Protein AF-A0A419E0M9-F1 (afdb_monomer)

Structure (mmCIF, N/CA/C/O backbone):
data_AF-A0A419E0M9-F1
#
_entry.id   AF-A0A419E0M9-F1
#
loop_
_atom_site.group_PDB
_atom_site.id
_atom_site.type_symbol
_atom_site.label_atom_id
_atom_site.label_alt_id
_atom_site.label_comp_id
_atom_site.label_asym_id
_atom_site.label_entity_id
_atom_site.label_seq_id
_atom_site.pdbx_PDB_ins_code
_atom_site.Cartn_x
_atom_site.Cartn_y
_atom_site.Cartn_z
_atom_site.occupancy
_atom_site.B_iso_or_equiv
_atom_site.auth_seq_id
_atom_site.auth_comp_id
_atom_site.auth_asym_id
_atom_site.auth_atom_id
_atom_site.pdbx_PDB_model_num
ATOM 1 N N . MET A 1 1 ? 80.394 -3.000 -63.055 1.00 41.31 1 MET A N 1
ATOM 2 C CA . MET A 1 1 ? 81.163 -3.126 -61.803 1.00 41.31 1 MET A CA 1
ATOM 3 C C . MET A 1 1 ? 80.175 -3.416 -60.686 1.00 41.31 1 MET A C 1
ATOM 5 O O . MET A 1 1 ? 79.409 -2.531 -60.329 1.00 41.31 1 MET A O 1
ATOM 9 N N . SER A 1 2 ? 80.126 -4.672 -60.238 1.00 41.75 2 SER A N 1
ATOM 10 C CA . SER A 1 2 ? 79.471 -5.091 -58.993 1.00 41.75 2 SER A CA 1
ATOM 11 C C . SER A 1 2 ? 80.011 -4.296 -57.804 1.00 41.75 2 SER A C 1
ATOM 13 O O . SER A 1 2 ? 81.155 -3.864 -57.864 1.00 41.75 2 SER A O 1
ATOM 15 N N . TYR A 1 3 ? 79.234 -4.171 -56.727 1.00 37.41 3 TYR A N 1
ATOM 16 C CA . TYR A 1 3 ? 79.450 -4.982 -55.523 1.00 37.41 3 TYR A CA 1
ATOM 17 C C . TYR A 1 3 ? 78.184 -5.008 -54.662 1.00 37.41 3 TYR A C 1
ATOM 19 O O . TYR A 1 3 ? 77.646 -3.982 -54.260 1.00 37.41 3 TYR A O 1
ATOM 27 N N . ILE A 1 4 ? 77.737 -6.236 -54.412 1.00 42.62 4 ILE A N 1
ATOM 28 C CA . ILE A 1 4 ? 76.897 -6.638 -53.291 1.00 42.62 4 ILE A CA 1
ATOM 29 C C . ILE A 1 4 ? 77.781 -6.575 -52.043 1.00 42.62 4 ILE A C 1
ATOM 31 O O . ILE A 1 4 ? 78.884 -7.121 -52.065 1.00 42.62 4 ILE A O 1
ATOM 35 N N . VAL A 1 5 ? 77.282 -5.999 -50.950 1.00 43.19 5 VAL A N 1
ATOM 36 C CA . VAL A 1 5 ? 77.688 -6.422 -49.606 1.00 43.19 5 VAL A CA 1
ATOM 37 C C . VAL A 1 5 ? 76.419 -6.771 -48.848 1.00 43.19 5 VAL A C 1
ATOM 39 O O . VAL A 1 5 ? 75.605 -5.917 -48.511 1.00 43.19 5 VAL A O 1
ATOM 42 N N . ASN A 1 6 ? 76.258 -8.074 -48.666 1.00 40.06 6 ASN A N 1
ATOM 43 C CA . ASN A 1 6 ? 75.331 -8.692 -47.747 1.00 40.06 6 ASN A CA 1
ATOM 44 C C . ASN A 1 6 ? 76.030 -8.731 -46.381 1.00 40.06 6 ASN A C 1
ATOM 46 O O . ASN A 1 6 ? 77.115 -9.303 -46.280 1.00 40.06 6 ASN A O 1
ATOM 50 N N . THR A 1 7 ? 75.420 -8.167 -45.345 1.00 50.38 7 THR A N 1
ATOM 51 C CA . THR A 1 7 ? 75.708 -8.536 -43.954 1.00 50.38 7 THR A CA 1
ATOM 52 C C . THR A 1 7 ? 74.375 -8.803 -43.276 1.00 50.38 7 THR A C 1
ATOM 54 O O . THR A 1 7 ? 73.603 -7.882 -43.021 1.00 50.38 7 THR A O 1
ATOM 57 N N . MET A 1 8 ? 74.107 -10.090 -43.061 1.00 46.38 8 MET A N 1
ATOM 58 C CA . MET A 1 8 ? 73.127 -10.584 -42.103 1.00 46.38 8 MET A CA 1
ATOM 59 C C . MET A 1 8 ? 73.690 -10.433 -40.687 1.00 46.38 8 MET A C 1
ATOM 61 O O . MET A 1 8 ? 74.844 -10.799 -40.480 1.00 46.38 8 MET A O 1
ATOM 65 N N . ASP A 1 9 ? 72.870 -9.931 -39.764 1.00 42.12 9 ASP A N 1
ATOM 66 C CA . ASP A 1 9 ? 72.849 -10.240 -38.319 1.00 42.12 9 ASP A CA 1
ATOM 67 C C . ASP A 1 9 ? 71.547 -9.603 -37.769 1.00 42.12 9 ASP A C 1
ATOM 69 O O . ASP A 1 9 ? 71.413 -8.382 -37.716 1.00 42.12 9 ASP A O 1
ATOM 73 N N . GLU A 1 10 ? 70.400 -10.285 -37.787 1.00 51.50 10 GLU A N 1
ATOM 74 C CA . GLU A 1 10 ? 69.931 -11.265 -36.791 1.00 51.50 10 GLU A CA 1
ATOM 75 C C . GLU A 1 10 ? 69.796 -10.705 -35.357 1.00 51.50 10 GLU A C 1
ATOM 77 O O . GLU A 1 10 ? 70.497 -11.089 -34.435 1.00 51.50 10 GLU A O 1
ATOM 82 N N . ASN A 1 11 ? 68.822 -9.807 -35.145 1.00 51.34 11 ASN A N 1
ATOM 83 C CA . ASN A 1 11 ? 68.028 -9.757 -33.904 1.00 51.34 11 ASN A CA 1
ATOM 84 C C . ASN A 1 11 ? 66.846 -8.785 -34.044 1.00 51.34 11 ASN A C 1
ATOM 86 O O . ASN A 1 11 ? 66.873 -7.648 -33.576 1.00 51.34 11 ASN A O 1
ATOM 90 N N . THR A 1 12 ? 65.778 -9.229 -34.711 1.00 48.47 12 THR A N 1
ATOM 91 C CA . THR A 1 12 ? 64.457 -8.608 -34.527 1.00 48.47 12 THR A CA 1
ATOM 92 C C . THR A 1 12 ? 63.688 -9.484 -33.540 1.00 48.47 12 THR A C 1
ATOM 94 O O . THR A 1 12 ? 63.482 -10.660 -33.843 1.00 48.47 12 THR A O 1
ATOM 97 N N . PRO A 1 13 ? 63.288 -8.965 -32.363 1.00 54.84 13 PRO A N 1
ATOM 98 C CA . PRO A 1 13 ? 62.476 -9.714 -31.413 1.00 54.84 13 PRO A CA 1
ATOM 99 C C . PRO A 1 13 ? 61.204 -10.223 -32.102 1.00 54.84 13 PRO A C 1
ATOM 101 O O . PRO A 1 13 ? 60.602 -9.470 -32.877 1.00 54.84 13 PRO A O 1
ATOM 104 N N . PRO A 1 14 ? 60.778 -11.474 -31.858 1.00 52.75 14 PRO A N 1
ATOM 105 C CA . PRO A 1 14 ? 59.594 -12.014 -32.502 1.00 52.75 14 PRO A CA 1
ATOM 106 C C . PRO A 1 14 ? 58.374 -11.179 -32.105 1.00 52.75 14 PRO A C 1
ATOM 108 O O . PRO A 1 14 ? 58.032 -11.064 -30.928 1.00 52.75 14 PRO A O 1
ATOM 111 N N . GLN A 1 15 ? 57.727 -10.589 -33.111 1.00 50.06 15 GLN A N 1
ATOM 112 C CA . GLN A 1 15 ? 56.390 -10.014 -32.988 1.00 50.06 15 GLN A CA 1
ATOM 113 C C . GLN A 1 15 ? 55.450 -11.091 -32.422 1.00 50.06 15 GLN A C 1
ATOM 115 O O . GLN A 1 15 ? 55.499 -12.233 -32.895 1.00 50.06 15 GLN A O 1
ATOM 120 N N . PRO A 1 16 ? 54.601 -10.778 -31.428 1.00 49.25 16 PRO A N 1
ATOM 121 C CA . PRO A 1 16 ? 53.663 -11.750 -30.896 1.00 49.25 16 PRO A CA 1
ATOM 122 C C . PRO A 1 16 ? 52.683 -12.151 -32.000 1.00 49.25 16 PRO A C 1
ATOM 124 O O . PRO A 1 16 ? 51.913 -11.340 -32.514 1.00 49.25 16 PRO A O 1
ATOM 127 N N . VAL A 1 17 ? 52.738 -13.430 -32.366 1.00 44.22 17 VAL A N 1
ATOM 128 C CA . VAL A 1 17 ? 51.737 -14.099 -33.190 1.00 44.22 17 VAL A CA 1
ATOM 129 C C . VAL A 1 17 ? 50.393 -13.935 -32.483 1.00 44.22 17 VAL A C 1
ATOM 131 O O . VAL A 1 17 ? 50.206 -14.431 -31.372 1.00 44.22 17 VAL A O 1
ATOM 134 N N . ILE A 1 18 ? 49.463 -13.215 -33.113 1.00 49.69 18 ILE A N 1
ATOM 135 C CA . ILE A 1 18 ? 48.063 -13.169 -32.690 1.00 49.69 18 ILE A CA 1
ATOM 136 C C . ILE A 1 18 ? 47.470 -14.537 -33.029 1.00 49.69 18 ILE A C 1
ATOM 138 O O . ILE A 1 18 ? 46.905 -14.751 -34.100 1.00 49.69 18 ILE A O 1
ATOM 142 N N . THR A 1 19 ? 47.658 -15.493 -32.126 1.00 40.16 19 THR A N 1
ATOM 143 C CA . THR A 1 19 ? 46.896 -16.735 -32.122 1.00 40.16 19 THR A CA 1
ATOM 144 C C . THR A 1 19 ? 45.486 -16.383 -31.674 1.00 40.16 19 THR A C 1
ATOM 146 O O . THR A 1 19 ? 45.252 -16.088 -30.500 1.00 40.16 19 THR A O 1
ATOM 149 N N . ALA A 1 20 ? 44.549 -16.404 -32.620 1.00 51.25 20 ALA A N 1
ATOM 150 C CA . ALA A 1 20 ? 43.133 -16.512 -32.318 1.00 51.25 20 ALA A CA 1
ATOM 151 C C . ALA A 1 20 ? 42.930 -17.712 -31.378 1.00 51.25 20 ALA A C 1
ATOM 153 O O . ALA A 1 20 ? 43.122 -18.862 -31.767 1.00 51.25 20 ALA A O 1
ATOM 154 N N . SER A 1 21 ? 42.604 -17.424 -30.121 1.00 44.88 21 SER A N 1
ATOM 155 C CA . SER A 1 21 ? 42.047 -18.384 -29.173 1.00 44.88 21 SER A CA 1
ATOM 156 C C . SER A 1 21 ? 40.688 -17.844 -28.750 1.00 44.88 21 SER A C 1
ATOM 158 O O . SER A 1 21 ? 40.551 -17.043 -27.828 1.00 44.88 21 SER A O 1
ATOM 160 N N . GLU A 1 22 ? 39.683 -18.247 -29.523 1.00 49.81 22 GLU A N 1
ATOM 161 C CA . GLU A 1 22 ? 38.304 -18.336 -29.062 1.00 49.81 22 GLU A CA 1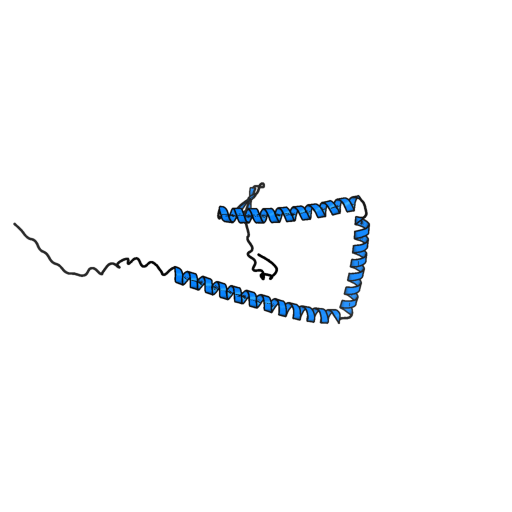
ATOM 162 C C . GLU A 1 22 ? 38.251 -19.261 -27.820 1.00 49.81 22 GLU A C 1
ATOM 164 O O . GLU A 1 22 ? 39.080 -20.160 -27.678 1.00 49.81 22 GLU A O 1
ATOM 169 N N . ASP A 1 23 ? 37.288 -19.005 -26.925 1.00 49.28 23 ASP A N 1
ATOM 170 C CA . ASP A 1 23 ? 36.955 -19.738 -25.682 1.00 49.28 23 ASP A CA 1
ATOM 171 C C . ASP A 1 23 ? 37.694 -19.425 -24.360 1.00 49.28 23 ASP A C 1
ATOM 173 O O . ASP A 1 23 ? 38.149 -20.311 -23.640 1.00 49.28 23 ASP A O 1
ATOM 177 N N . THR A 1 24 ? 37.669 -18.163 -23.908 1.00 47.66 24 THR A N 1
ATOM 178 C CA . THR A 1 24 ? 37.787 -17.844 -22.455 1.00 47.66 24 THR A CA 1
ATOM 179 C C . THR A 1 24 ? 36.665 -16.966 -21.884 1.00 47.66 24 THR A C 1
ATOM 181 O O . THR A 1 24 ? 36.552 -16.815 -20.666 1.00 47.66 24 THR A O 1
ATOM 184 N N . SER A 1 25 ? 35.760 -16.436 -22.713 1.00 53.38 25 SER A N 1
ATOM 185 C CA . SER A 1 25 ? 34.658 -15.576 -22.248 1.00 53.38 25 SER A CA 1
ATOM 186 C C . SER A 1 25 ? 33.503 -16.353 -21.592 1.00 53.38 25 SER A C 1
ATOM 188 O O . SER A 1 25 ? 32.828 -15.820 -20.711 1.00 53.38 25 SER A O 1
ATOM 190 N N . GLY A 1 26 ? 33.290 -17.622 -21.965 1.00 53.28 26 GLY A N 1
ATOM 191 C CA . GLY A 1 26 ? 32.212 -18.464 -21.422 1.00 53.28 26 GLY A CA 1
ATOM 192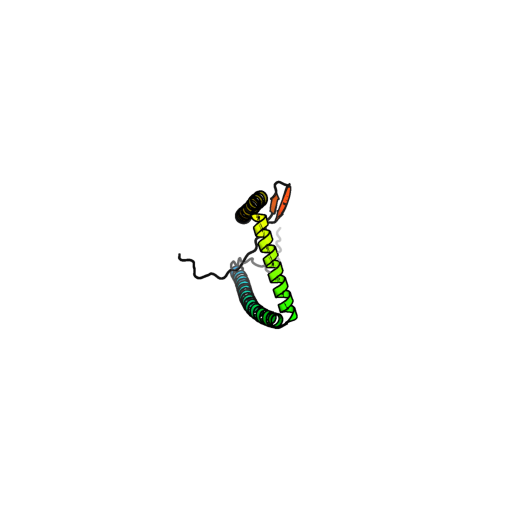 C C . GLY A 1 26 ? 32.416 -18.872 -19.957 1.00 53.28 26 GLY A C 1
ATOM 193 O O . GLY A 1 26 ? 31.485 -18.790 -19.156 1.00 53.28 26 GLY A O 1
ATOM 194 N N . THR A 1 27 ? 33.645 -19.239 -19.577 1.00 59.25 27 THR A N 1
ATOM 195 C CA . THR A 1 27 ? 33.987 -19.679 -18.210 1.00 59.25 27 THR A CA 1
ATOM 196 C C . THR A 1 27 ? 33.883 -18.537 -17.195 1.00 59.25 27 THR A C 1
ATOM 198 O O . THR A 1 27 ? 33.350 -18.721 -16.100 1.00 59.25 27 THR A O 1
ATOM 201 N N . ASN A 1 28 ? 34.322 -17.331 -17.574 1.00 73.00 28 ASN A N 1
ATOM 202 C CA . ASN A 1 28 ? 34.266 -16.154 -16.704 1.00 73.00 28 ASN A CA 1
ATOM 203 C C . ASN A 1 28 ? 32.818 -15.715 -16.441 1.00 73.00 28 ASN A C 1
ATOM 205 O O . ASN A 1 28 ? 32.441 -15.523 -15.285 1.00 73.00 28 ASN A O 1
ATOM 209 N N . ASN A 1 29 ? 31.973 -15.659 -17.475 1.00 79.06 29 ASN A N 1
ATOM 210 C CA . ASN A 1 29 ? 30.562 -15.294 -17.320 1.00 79.06 29 ASN A CA 1
ATOM 211 C C . ASN A 1 29 ? 29.779 -16.329 -16.495 1.00 79.06 29 ASN A C 1
ATOM 213 O O . ASN A 1 29 ? 28.977 -15.955 -15.641 1.00 79.06 29 ASN A O 1
ATOM 217 N N . ALA A 1 30 ? 30.057 -17.625 -16.676 1.00 84.31 30 ALA A N 1
ATOM 218 C CA . ALA A 1 30 ? 29.460 -18.683 -15.861 1.00 84.31 30 ALA A CA 1
ATOM 219 C C . ALA A 1 30 ? 29.839 -18.561 -14.371 1.00 84.31 30 ALA A C 1
ATOM 221 O O . ALA A 1 30 ? 28.987 -18.740 -13.500 1.00 84.31 30 ALA A O 1
ATOM 222 N N . SER A 1 31 ? 31.092 -18.198 -14.068 1.00 86.88 31 SER A N 1
ATOM 223 C CA . SER A 1 31 ? 31.551 -17.996 -12.686 1.00 86.88 31 SER A CA 1
ATOM 224 C C . SER A 1 31 ? 30.870 -16.803 -11.993 1.00 86.88 31 SER A C 1
ATOM 226 O O . SER A 1 31 ? 30.485 -16.906 -10.825 1.00 86.88 31 SER A O 1
ATOM 228 N N . VAL A 1 32 ? 30.644 -15.702 -12.722 1.00 91.00 32 VAL A N 1
ATOM 229 C CA . VAL A 1 32 ? 29.943 -14.507 -12.220 1.00 91.00 32 VAL A CA 1
ATOM 230 C C . VAL A 1 32 ? 28.472 -14.816 -11.943 1.00 91.00 32 VAL A C 1
ATOM 232 O O . VAL A 1 32 ? 27.967 -14.487 -10.869 1.00 91.00 32 VAL A O 1
ATOM 235 N N . LEU A 1 33 ? 27.797 -15.507 -12.867 1.00 90.94 33 LEU A N 1
ATOM 236 C CA . LEU A 1 33 ? 26.399 -15.911 -12.696 1.00 90.94 33 LEU A CA 1
ATOM 237 C C . LEU A 1 33 ? 26.214 -16.847 -11.495 1.00 90.94 33 LEU A C 1
ATOM 239 O O . LEU A 1 33 ? 25.286 -16.651 -10.711 1.00 90.94 33 LEU A O 1
ATOM 243 N N . LEU A 1 34 ? 27.121 -17.808 -11.298 1.00 92.56 34 LEU A N 1
ATOM 244 C CA . LEU A 1 34 ? 27.089 -18.704 -10.140 1.00 92.56 34 LEU A CA 1
ATOM 245 C C . LEU A 1 34 ? 27.299 -17.945 -8.821 1.00 92.56 34 LEU A C 1
ATOM 247 O O . LEU A 1 34 ? 26.636 -18.231 -7.822 1.00 92.56 34 LEU A O 1
ATOM 251 N N . ASN A 1 35 ? 28.203 -16.961 -8.801 1.00 92.88 35 ASN A N 1
ATOM 252 C CA . ASN A 1 35 ? 28.415 -16.118 -7.627 1.00 92.88 35 ASN A CA 1
ATOM 253 C C . ASN A 1 35 ? 27.160 -15.294 -7.291 1.00 92.88 35 ASN A C 1
ATOM 255 O O . ASN A 1 35 ? 26.702 -15.329 -6.148 1.00 92.88 35 ASN A O 1
ATOM 259 N N . MET A 1 36 ? 26.549 -14.648 -8.291 1.00 90.44 36 MET A N 1
ATOM 260 C CA . MET A 1 36 ? 25.285 -13.921 -8.128 1.00 90.44 36 MET A CA 1
ATOM 261 C C . MET A 1 36 ? 24.156 -14.835 -7.649 1.00 90.44 36 MET A C 1
ATOM 263 O O . MET A 1 36 ? 23.419 -14.463 -6.740 1.00 90.44 36 MET A O 1
ATOM 267 N N . GLU A 1 37 ? 24.027 -16.042 -8.203 1.00 91.69 37 GLU A N 1
ATOM 268 C CA . GLU A 1 37 ? 23.017 -17.011 -7.771 1.00 91.69 37 GLU A CA 1
ATOM 269 C C . GLU A 1 37 ? 23.196 -17.386 -6.292 1.00 91.69 37 GLU A C 1
ATOM 271 O O . GLU A 1 37 ? 22.227 -17.406 -5.529 1.00 91.69 37 GLU A O 1
ATOM 276 N N . ASN A 1 38 ? 24.435 -17.625 -5.858 1.00 94.56 38 ASN A N 1
ATOM 277 C CA . ASN A 1 38 ? 24.742 -17.916 -4.460 1.00 94.56 38 ASN A CA 1
ATOM 278 C C . ASN A 1 38 ? 24.434 -16.721 -3.543 1.00 94.56 38 ASN A C 1
ATOM 280 O O . ASN A 1 38 ? 23.856 -16.911 -2.470 1.00 94.56 38 ASN A O 1
ATOM 284 N N . MET A 1 39 ? 24.741 -15.492 -3.972 1.00 93.75 39 MET A N 1
ATOM 285 C CA . MET A 1 39 ? 24.367 -14.277 -3.240 1.00 93.75 39 MET A CA 1
ATOM 286 C C . MET A 1 39 ? 22.847 -14.139 -3.124 1.00 93.75 39 MET A C 1
ATOM 288 O O . MET A 1 39 ? 22.338 -13.940 -2.022 1.00 93.75 39 MET A O 1
ATOM 292 N N . ILE A 1 40 ? 22.110 -14.305 -4.228 1.00 92.25 40 ILE A N 1
ATOM 293 C CA . ILE A 1 40 ? 20.642 -14.252 -4.253 1.00 92.25 40 ILE A CA 1
ATOM 294 C C . ILE A 1 40 ? 20.060 -15.276 -3.270 1.00 92.25 40 ILE A C 1
ATOM 296 O O . ILE A 1 40 ? 19.229 -14.921 -2.436 1.00 92.25 40 ILE A O 1
ATOM 300 N N . LYS A 1 41 ? 20.529 -16.530 -3.301 1.00 94.06 41 LYS A N 1
ATOM 301 C CA . LYS A 1 41 ? 20.099 -17.587 -2.366 1.00 94.06 41 LYS A CA 1
ATOM 302 C C . LYS A 1 41 ? 20.410 -17.248 -0.905 1.00 94.06 41 LYS A C 1
ATOM 304 O O . LYS A 1 41 ? 19.575 -17.499 -0.030 1.00 94.06 41 LYS A O 1
ATOM 309 N N . SER A 1 42 ? 21.579 -16.663 -0.640 1.00 95.50 42 SER A N 1
ATOM 310 C CA . SER A 1 42 ? 21.973 -16.211 0.698 1.00 95.50 42 SER A CA 1
ATOM 311 C C . SER A 1 42 ? 21.048 -15.104 1.207 1.00 95.50 42 SER A C 1
ATOM 313 O O . SER A 1 42 ? 20.552 -15.189 2.330 1.00 95.50 42 SER A O 1
ATOM 315 N N . TYR A 1 43 ? 20.744 -14.100 0.377 1.00 95.19 43 TYR A N 1
ATOM 316 C CA . TYR A 1 43 ? 19.813 -13.029 0.738 1.00 95.19 43 TYR A CA 1
ATOM 317 C C . TYR A 1 43 ? 18.384 -13.538 0.931 1.00 95.19 43 TYR A C 1
ATOM 319 O O . TYR A 1 43 ? 17.741 -13.132 1.892 1.00 95.19 43 TYR A O 1
ATOM 327 N N . ILE A 1 44 ? 17.895 -14.459 0.092 1.00 93.06 44 ILE A N 1
ATOM 328 C CA . ILE A 1 44 ? 16.577 -15.089 0.286 1.00 93.06 44 ILE A CA 1
ATOM 329 C C . ILE A 1 44 ? 16.510 -15.768 1.659 1.00 93.06 44 ILE A C 1
ATOM 331 O O . ILE A 1 44 ? 15.587 -15.505 2.427 1.00 93.06 44 ILE A O 1
ATOM 335 N N . SER A 1 45 ? 17.510 -16.590 1.990 1.00 94.75 45 SER A N 1
ATOM 336 C CA . SER A 1 45 ? 17.580 -17.284 3.284 1.00 94.75 45 SER A CA 1
ATOM 337 C C . SER A 1 45 ? 17.679 -16.306 4.459 1.00 94.75 45 SER A C 1
ATOM 339 O O . SER A 1 45 ? 17.018 -16.488 5.479 1.00 94.75 45 SER A O 1
ATOM 341 N N . SER A 1 46 ? 18.481 -15.247 4.313 1.00 95.19 46 SER A N 1
ATOM 342 C CA . SER A 1 46 ? 18.631 -14.206 5.331 1.00 95.19 46 SER A CA 1
ATOM 343 C C . SER A 1 46 ? 17.323 -13.450 5.568 1.00 95.19 46 SER A C 1
ATOM 345 O O . SER A 1 46 ? 16.929 -13.291 6.720 1.00 95.19 46 SER A O 1
ATOM 347 N N . ILE A 1 47 ? 16.617 -13.058 4.503 1.00 93.50 47 ILE A N 1
ATOM 348 C CA . ILE A 1 47 ? 15.315 -12.385 4.580 1.00 93.50 47 ILE A CA 1
ATOM 349 C C . ILE A 1 47 ? 14.274 -13.290 5.240 1.00 93.50 47 ILE A C 1
ATOM 351 O O . ILE A 1 47 ? 13.511 -12.822 6.081 1.00 93.50 47 ILE A O 1
ATOM 355 N N . ASP A 1 48 ? 14.218 -14.571 4.870 1.00 94.38 48 ASP A N 1
ATOM 356 C CA . ASP A 1 48 ? 13.263 -15.516 5.457 1.00 94.38 48 ASP A CA 1
ATOM 357 C C . ASP A 1 48 ? 13.511 -15.684 6.966 1.00 94.38 48 ASP A C 1
ATOM 359 O O . ASP A 1 48 ? 12.579 -15.532 7.755 1.00 94.38 48 ASP A O 1
ATOM 363 N N . ARG A 1 49 ? 14.771 -15.852 7.386 1.00 96.81 49 ARG A N 1
ATOM 364 C CA . ARG A 1 49 ? 15.139 -15.882 8.809 1.00 96.81 49 ARG A CA 1
ATOM 365 C C . ARG A 1 49 ? 14.787 -14.580 9.533 1.00 96.81 49 ARG A C 1
ATOM 367 O O . ARG A 1 49 ? 14.233 -14.614 10.627 1.00 96.81 49 ARG A O 1
ATOM 374 N N . GLN A 1 50 ? 15.091 -13.429 8.935 1.00 97.44 50 GLN A N 1
ATOM 375 C CA . GLN A 1 50 ? 14.771 -12.124 9.520 1.00 97.44 50 GLN A CA 1
ATOM 376 C C . GLN A 1 50 ? 13.261 -11.921 9.679 1.00 97.44 50 GLN A C 1
ATOM 378 O O . GLN A 1 50 ? 12.835 -11.330 10.665 1.00 97.44 50 GLN A O 1
ATOM 383 N N . LYS A 1 51 ? 12.438 -12.425 8.751 1.00 95.69 51 LYS A N 1
ATOM 384 C CA . LYS A 1 51 ? 10.972 -12.390 8.878 1.00 95.69 51 LYS A CA 1
ATOM 385 C C . LYS A 1 51 ? 10.474 -13.240 10.044 1.00 95.69 51 LYS A C 1
ATOM 387 O O . LYS A 1 51 ? 9.573 -12.806 10.757 1.00 95.69 51 LYS A O 1
ATOM 392 N N . GLU A 1 52 ? 11.049 -14.423 10.245 1.00 97.12 52 GLU A N 1
ATOM 393 C CA . GLU A 1 52 ? 10.722 -15.284 11.388 1.00 97.12 52 GLU A CA 1
ATOM 394 C C . GLU A 1 52 ? 11.116 -14.623 12.716 1.00 97.12 52 GLU A C 1
ATOM 396 O O . GLU A 1 52 ? 10.298 -14.535 13.634 1.00 97.12 52 GLU A O 1
ATOM 401 N N . GLU A 1 53 ? 12.341 -14.096 12.806 1.00 96.94 53 GLU A N 1
ATOM 402 C CA . GLU A 1 53 ? 12.824 -13.370 13.986 1.00 96.94 53 GLU A CA 1
ATOM 403 C C . GLU A 1 53 ? 11.976 -12.116 14.263 1.00 96.94 53 GLU A C 1
ATOM 405 O O . GLU A 1 53 ? 11.577 -11.892 15.406 1.00 96.94 53 GLU A O 1
ATOM 410 N N . LEU A 1 54 ? 11.628 -11.343 13.227 1.00 96.81 54 LEU A N 1
ATOM 411 C CA . LEU A 1 54 ? 10.737 -10.186 13.337 1.00 96.81 54 LEU A CA 1
ATOM 412 C C . LEU A 1 54 ? 9.373 -10.590 13.896 1.00 96.81 54 LEU A C 1
ATOM 414 O O . LEU A 1 54 ? 8.911 -9.971 14.848 1.00 96.81 54 LEU A O 1
ATOM 418 N N . SER A 1 55 ? 8.748 -11.639 13.352 1.00 96.50 55 SER A N 1
ATOM 419 C CA . SER A 1 55 ? 7.446 -12.113 13.833 1.00 96.50 55 SER A CA 1
ATOM 420 C C . SER A 1 55 ? 7.502 -12.530 15.302 1.00 96.50 55 SER A C 1
ATOM 422 O O . SER A 1 55 ? 6.560 -12.265 16.047 1.00 96.50 55 SER A O 1
ATOM 424 N N . LYS A 1 56 ? 8.598 -13.165 15.731 1.00 97.62 56 LYS A N 1
ATOM 425 C CA . LYS A 1 56 ? 8.802 -13.552 17.129 1.00 97.62 56 LYS A CA 1
ATOM 426 C C . LYS A 1 56 ? 8.926 -12.329 18.037 1.00 97.62 56 LYS A C 1
ATOM 428 O O . LYS A 1 56 ? 8.229 -12.254 19.044 1.00 97.62 56 LYS A O 1
ATOM 433 N N . TYR A 1 57 ? 9.812 -11.390 17.705 1.00 97.50 57 TYR A N 1
ATOM 434 C CA . TYR A 1 57 ? 10.012 -10.195 18.528 1.00 97.50 57 TYR A CA 1
ATOM 435 C C . TYR A 1 57 ? 8.785 -9.289 18.541 1.00 97.50 57 TYR A C 1
ATOM 437 O O . TYR A 1 57 ? 8.495 -8.694 19.573 1.00 97.50 57 TYR A O 1
ATOM 445 N N . GLN A 1 58 ? 8.045 -9.229 17.435 1.00 97.19 58 GLN A N 1
ATOM 446 C CA . GLN A 1 58 ? 6.777 -8.521 17.372 1.00 97.19 58 GLN A CA 1
ATOM 447 C C . GLN A 1 58 ? 5.746 -9.152 18.309 1.00 97.19 58 GLN A C 1
ATOM 449 O O . GLN A 1 58 ? 5.188 -8.432 19.122 1.00 97.19 58 GLN A O 1
ATOM 454 N N . GLY A 1 59 ? 5.590 -10.482 18.305 1.00 96.00 59 GLY A N 1
ATOM 455 C CA . GLY A 1 59 ? 4.710 -11.165 19.261 1.00 96.00 59 GLY A CA 1
ATOM 456 C C . GLY A 1 59 ? 5.099 -10.911 20.722 1.00 96.00 59 GLY A C 1
ATOM 457 O O . GLY A 1 59 ? 4.250 -10.577 21.535 1.00 96.00 59 GLY A O 1
ATOM 458 N N . MET A 1 60 ? 6.395 -10.970 21.050 1.00 96.94 60 MET A N 1
ATOM 459 C CA . MET A 1 60 ? 6.871 -10.647 22.404 1.00 96.94 60 MET A CA 1
ATOM 460 C C . MET A 1 60 ? 6.597 -9.188 22.796 1.00 96.94 60 MET A C 1
ATOM 462 O O . MET A 1 60 ? 6.293 -8.907 23.953 1.00 96.94 60 MET A O 1
ATOM 466 N N . LEU A 1 61 ? 6.746 -8.249 21.858 1.00 96.81 61 LEU A N 1
ATOM 467 C CA . LEU A 1 61 ? 6.442 -6.840 22.089 1.00 96.81 61 LEU A CA 1
ATOM 468 C C . LEU A 1 61 ? 4.938 -6.628 22.286 1.00 96.81 61 LEU A C 1
ATOM 470 O O . LEU A 1 61 ? 4.552 -5.920 23.214 1.00 96.81 61 LEU A O 1
ATOM 474 N N . ASP A 1 62 ? 4.115 -7.261 21.453 1.00 96.06 62 ASP A N 1
ATOM 475 C CA . ASP A 1 62 ? 2.660 -7.229 21.560 1.00 96.06 62 ASP A CA 1
ATOM 476 C C . ASP A 1 62 ? 2.223 -7.777 22.927 1.00 96.06 62 ASP A C 1
ATOM 478 O O . ASP A 1 62 ? 1.478 -7.100 23.627 1.00 96.06 62 ASP A O 1
ATOM 482 N N . ASP A 1 63 ? 2.788 -8.900 23.388 1.00 96.00 63 ASP A N 1
ATOM 483 C CA . ASP A 1 63 ? 2.530 -9.455 24.725 1.00 96.00 63 ASP A CA 1
ATOM 484 C C . ASP A 1 63 ? 2.899 -8.475 25.854 1.00 96.00 63 ASP A C 1
ATOM 486 O O . ASP A 1 63 ? 2.192 -8.372 26.857 1.00 96.00 63 ASP A O 1
ATOM 490 N N . ILE A 1 64 ? 4.015 -7.745 25.734 1.00 96.38 64 ILE A N 1
ATOM 491 C CA . ILE A 1 64 ? 4.422 -6.743 26.734 1.00 96.38 64 ILE A CA 1
ATOM 492 C C . ILE A 1 64 ? 3.392 -5.612 26.796 1.00 96.38 64 ILE A C 1
ATOM 494 O O . ILE A 1 64 ? 2.942 -5.237 27.882 1.00 96.38 64 ILE A O 1
ATOM 498 N N . LEU A 1 65 ? 3.002 -5.082 25.637 1.00 95.69 65 LEU A N 1
ATOM 499 C CA . LEU A 1 65 ? 2.025 -4.001 25.535 1.00 95.69 65 LEU A CA 1
ATOM 500 C C . LEU A 1 65 ? 0.647 -4.459 26.031 1.00 95.69 65 LEU A C 1
ATOM 502 O O . LEU A 1 65 ? 0.017 -3.787 26.845 1.00 95.69 65 LEU A O 1
ATOM 506 N N . GLU A 1 66 ? 0.215 -5.650 25.624 1.00 93.19 66 GLU A N 1
ATOM 507 C CA . GLU A 1 66 ? -1.013 -6.305 26.068 1.00 93.19 66 GLU A CA 1
ATOM 508 C C . GLU A 1 66 ? -0.965 -6.791 27.517 1.00 93.19 66 GLU A C 1
ATOM 510 O O . GLU A 1 66 ? -1.927 -7.392 27.979 1.00 93.19 66 GLU A O 1
ATOM 515 N N . ASN A 1 67 ? 0.089 -6.544 28.286 1.00 94.56 67 ASN A N 1
ATOM 516 C CA . ASN A 1 6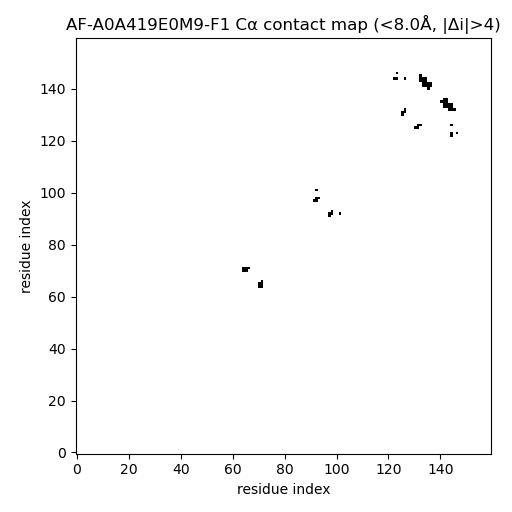7 ? 0.081 -6.770 29.731 1.00 94.56 67 ASN A CA 1
ATOM 517 C C . ASN A 1 67 ? 0.113 -5.467 30.532 1.00 94.56 67 ASN A C 1
ATOM 519 O O . ASN A 1 67 ? -0.269 -5.472 31.704 1.00 94.56 67 ASN A O 1
ATOM 523 N N . ASP A 1 68 ? 0.451 -4.343 29.902 1.00 97.50 68 ASP A N 1
ATOM 524 C CA . ASP A 1 68 ? 0.403 -3.033 30.537 1.00 97.50 68 ASP A CA 1
ATOM 525 C C . ASP A 1 68 ? -1.044 -2.522 30.683 1.00 97.50 68 ASP A C 1
ATOM 527 O O . ASP A 1 68 ? -1.823 -2.439 29.728 1.00 97.50 68 ASP A O 1
ATOM 531 N N . ALA A 1 69 ? -1.430 -2.168 31.911 1.00 95.25 69 ALA A N 1
ATOM 532 C CA . ALA A 1 69 ? -2.792 -1.733 32.219 1.00 95.25 69 ALA A CA 1
ATOM 533 C C . ALA A 1 69 ? -3.146 -0.379 31.577 1.00 95.25 69 ALA A C 1
ATOM 535 O O . ALA A 1 69 ? -4.294 -0.168 31.175 1.00 95.25 69 ALA A O 1
ATOM 536 N N . THR A 1 70 ? -2.170 0.525 31.451 1.00 96.19 70 THR A N 1
ATOM 537 C CA . THR A 1 70 ? -2.362 1.856 30.854 1.00 96.19 70 THR A CA 1
ATOM 538 C C . THR A 1 70 ? -2.566 1.732 29.348 1.00 96.19 70 THR A C 1
ATOM 540 O O . THR A 1 70 ? -3.517 2.288 28.794 1.00 96.19 70 THR A O 1
ATOM 543 N N . TYR A 1 71 ? -1.727 0.931 28.693 1.00 96.44 71 TYR A N 1
ATOM 544 C CA . TYR A 1 71 ? -1.829 0.612 27.279 1.00 96.44 71 TYR A CA 1
ATOM 545 C C . TYR A 1 71 ? -3.175 -0.036 26.946 1.00 96.44 71 TYR A C 1
ATOM 547 O O . TYR A 1 71 ? -3.837 0.393 25.999 1.00 96.44 71 TYR A O 1
ATOM 555 N N . LYS A 1 72 ? -3.640 -1.001 27.753 1.00 95.31 72 LYS A N 1
ATOM 556 C CA . LYS A 1 72 ? -4.982 -1.593 27.600 1.00 95.31 72 LYS A CA 1
ATOM 557 C C . LYS A 1 72 ? -6.085 -0.549 27.670 1.00 95.31 72 LYS A C 1
ATOM 559 O O . LYS A 1 72 ? -6.930 -0.498 26.779 1.00 95.31 72 LYS A O 1
ATOM 564 N N . ALA A 1 73 ? -6.078 0.290 28.705 1.00 95.75 73 ALA A N 1
ATOM 565 C CA . ALA A 1 73 ? -7.112 1.300 28.897 1.00 95.75 73 ALA A CA 1
ATOM 566 C C . ALA A 1 73 ? -7.174 2.281 27.715 1.00 95.75 73 ALA A C 1
ATOM 568 O O . ALA A 1 73 ? -8.256 2.561 27.196 1.00 95.75 73 ALA A O 1
ATOM 569 N N . HIS A 1 74 ? -6.021 2.760 27.243 1.00 96.88 74 HIS A N 1
ATOM 570 C CA . HIS A 1 74 ? -5.955 3.646 26.080 1.00 96.88 74 HIS A CA 1
ATOM 571 C C . HIS A 1 74 ? -6.347 2.943 24.780 1.00 96.88 74 HIS A C 1
ATOM 573 O O . HIS A 1 74 ? -7.037 3.534 23.950 1.00 96.88 74 HIS A O 1
ATOM 579 N N . THR A 1 75 ? -5.975 1.675 24.617 1.00 95.25 75 THR A N 1
ATOM 580 C CA . THR A 1 75 ? -6.358 0.871 23.452 1.00 95.25 75 THR A CA 1
ATOM 581 C C . THR A 1 75 ? -7.870 0.667 23.389 1.00 95.25 75 THR A C 1
ATOM 583 O O . THR A 1 75 ? -8.464 0.844 22.327 1.00 95.25 75 THR A O 1
ATOM 586 N N . GLU A 1 76 ? -8.525 0.368 24.510 1.00 95.06 76 GLU A N 1
ATOM 587 C CA . GLU A 1 76 ? -9.985 0.227 24.562 1.00 95.06 76 GLU A CA 1
ATOM 588 C C . GLU A 1 76 ? -10.707 1.556 24.304 1.00 95.06 76 GLU A C 1
ATOM 590 O O . GLU A 1 76 ? -11.654 1.604 23.516 1.00 95.06 76 GLU A O 1
ATOM 595 N N . GLN A 1 77 ? -10.216 2.665 24.866 1.00 96.25 77 GLN A N 1
ATOM 596 C CA . GLN A 1 77 ? -10.741 4.001 24.555 1.00 96.25 77 GLN A CA 1
ATOM 597 C C . GLN A 1 77 ? -10.603 4.336 23.062 1.00 96.25 77 GLN A C 1
ATOM 599 O O . GLN A 1 77 ? -11.543 4.845 22.448 1.00 96.25 77 GLN A O 1
ATOM 604 N N . ALA A 1 78 ? -9.456 4.018 22.454 1.00 96.62 78 ALA A N 1
ATOM 605 C CA . ALA A 1 78 ? -9.219 4.231 21.031 1.00 96.62 78 ALA A CA 1
ATOM 606 C C . ALA A 1 78 ? -10.126 3.352 20.156 1.00 96.62 78 ALA A C 1
ATOM 608 O O . ALA A 1 78 ? -10.675 3.843 19.166 1.00 96.62 78 ALA A O 1
ATOM 609 N N . LYS A 1 79 ? -10.328 2.080 20.526 1.00 96.56 79 LYS A N 1
ATOM 610 C CA . LYS A 1 79 ? -11.259 1.169 19.842 1.00 96.56 79 LYS A CA 1
ATOM 611 C C . LYS A 1 79 ? -12.687 1.698 19.891 1.00 96.56 79 LYS A C 1
ATOM 613 O O . LYS A 1 79 ? -13.346 1.736 18.852 1.00 96.56 79 LYS A O 1
ATOM 618 N N . GLU A 1 80 ? -13.153 2.158 21.050 1.00 96.31 80 GLU A N 1
ATOM 619 C CA . GLU A 1 80 ? -14.507 2.697 21.177 1.00 96.31 80 GLU A CA 1
ATOM 620 C C . GLU A 1 80 ? -14.672 3.996 20.376 1.00 96.31 80 GLU A C 1
ATOM 622 O O . GLU A 1 80 ? -15.620 4.135 19.600 1.00 96.31 80 GLU A O 1
ATOM 627 N N . ALA A 1 81 ? -13.701 4.911 20.445 1.00 97.19 81 ALA A N 1
ATOM 628 C CA . ALA A 1 81 ? -13.701 6.118 19.621 1.00 97.19 81 ALA A CA 1
ATOM 629 C C . ALA A 1 81 ? -13.700 5.791 18.115 1.00 97.19 81 ALA A C 1
ATOM 631 O O . ALA A 1 81 ? -14.437 6.407 17.337 1.00 97.19 81 ALA A O 1
ATOM 632 N N . ALA A 1 82 ? -12.920 4.793 17.687 1.00 97.31 82 ALA A N 1
ATOM 633 C CA . ALA A 1 82 ? -12.894 4.324 16.305 1.00 97.31 82 ALA A CA 1
ATOM 634 C C . ALA A 1 82 ? -14.234 3.702 15.882 1.00 97.31 82 ALA A C 1
ATOM 636 O O . ALA A 1 82 ? -14.702 3.966 14.770 1.00 97.31 82 ALA A O 1
ATOM 637 N N . ARG A 1 83 ? -14.883 2.929 16.764 1.00 97.25 83 ARG A N 1
ATOM 638 C CA . ARG A 1 83 ? -16.211 2.343 16.534 1.00 97.25 83 ARG A CA 1
ATOM 639 C C . ARG A 1 83 ? -17.263 3.430 16.340 1.00 97.25 83 ARG A C 1
ATOM 641 O O . ARG A 1 83 ? -17.984 3.397 15.342 1.00 97.25 83 ARG A O 1
ATOM 648 N N . ILE A 1 84 ? -17.306 4.418 17.234 1.00 97.50 84 ILE A N 1
ATOM 649 C CA . ILE A 1 84 ? -18.223 5.563 17.147 1.00 97.50 84 ILE A CA 1
ATOM 650 C C . ILE A 1 84 ? -17.974 6.336 15.847 1.00 97.50 84 ILE A C 1
ATOM 652 O O . ILE A 1 84 ? -18.900 6.546 15.066 1.00 97.50 84 ILE A O 1
ATOM 656 N N . LYS A 1 85 ? -16.715 6.686 15.551 1.00 97.44 85 LYS A N 1
ATOM 657 C CA . LYS A 1 85 ? -16.334 7.372 14.305 1.00 97.44 85 LYS A CA 1
ATOM 658 C C . LYS A 1 85 ? -16.770 6.590 13.063 1.00 97.44 85 LYS A C 1
ATOM 660 O O . LYS A 1 85 ? -17.269 7.185 12.108 1.00 97.44 85 LYS A O 1
ATOM 665 N N . SER A 1 86 ? -16.582 5.270 13.063 1.00 96.50 86 SER A N 1
ATOM 666 C CA . SER A 1 86 ? -16.980 4.391 11.960 1.00 96.50 86 SER A CA 1
ATOM 667 C C . SER A 1 86 ? -18.500 4.356 11.785 1.00 96.50 86 SER A C 1
ATOM 669 O O . SER A 1 86 ? -18.983 4.533 10.668 1.00 96.50 86 SER A O 1
ATOM 671 N N . ALA A 1 87 ? -19.261 4.220 12.874 1.00 96.25 87 ALA A N 1
ATOM 672 C CA . ALA A 1 87 ? -20.722 4.248 12.844 1.00 96.25 87 ALA A CA 1
ATOM 673 C C . ALA A 1 87 ? -21.255 5.589 12.312 1.00 96.25 87 ALA A C 1
ATOM 675 O O . ALA A 1 87 ? -22.077 5.607 11.394 1.00 96.25 87 ALA A O 1
ATOM 676 N N . THR A 1 88 ? -20.720 6.712 12.800 1.00 96.25 88 THR A N 1
ATOM 677 C CA . THR A 1 88 ? -21.069 8.050 12.303 1.00 96.25 88 THR A CA 1
ATOM 678 C C . THR A 1 88 ? -20.737 8.195 10.820 1.00 96.25 88 THR A C 1
ATOM 680 O O . THR A 1 88 ? -21.564 8.673 10.045 1.00 96.25 88 THR A O 1
ATOM 683 N N . LYS A 1 89 ? -19.562 7.723 10.380 1.00 95.44 89 LYS A N 1
ATOM 684 C CA . LYS A 1 89 ? -19.193 7.718 8.958 1.00 95.44 89 LYS A CA 1
ATOM 685 C C . LYS A 1 89 ? -20.191 6.916 8.123 1.00 95.44 89 LYS A C 1
ATOM 687 O O . LYS A 1 89 ? -20.610 7.393 7.076 1.00 95.44 89 LYS A O 1
ATOM 692 N N . GLN A 1 90 ? -20.586 5.724 8.569 1.00 94.88 90 GLN A N 1
ATOM 693 C CA . GLN A 1 90 ? -21.580 4.908 7.865 1.00 94.88 90 GLN A CA 1
ATOM 694 C C . GLN A 1 90 ? -22.933 5.616 7.776 1.00 94.88 90 GLN A C 1
ATOM 696 O O . GLN A 1 90 ? -23.580 5.551 6.738 1.00 94.88 90 GLN A O 1
ATOM 701 N N . GLN A 1 91 ? -23.353 6.317 8.830 1.00 94.81 91 GLN A N 1
ATOM 702 C CA . GLN A 1 91 ? -24.578 7.111 8.804 1.00 94.81 91 GLN A CA 1
ATOM 703 C C . GLN A 1 91 ? -24.489 8.273 7.807 1.00 94.81 91 GLN A C 1
ATOM 705 O O . GLN A 1 91 ? -25.429 8.480 7.045 1.00 94.81 91 GLN A O 1
ATOM 710 N N . ILE A 1 92 ? -23.364 8.993 7.767 1.00 96.00 92 ILE A N 1
ATOM 711 C CA . ILE A 1 92 ? -23.131 10.066 6.788 1.00 96.00 92 ILE A CA 1
ATOM 712 C C . ILE A 1 92 ? -23.168 9.505 5.364 1.00 96.00 92 ILE A C 1
ATOM 714 O O . ILE A 1 92 ? -23.817 10.078 4.501 1.00 96.00 92 ILE A O 1
ATOM 718 N N . LEU A 1 93 ? -22.548 8.348 5.123 1.00 94.88 93 LEU A N 1
ATOM 719 C CA . LEU A 1 93 ? -22.528 7.704 3.807 1.00 94.88 93 LEU A CA 1
ATOM 720 C C . LEU A 1 93 ? -23.895 7.194 3.332 1.00 94.88 93 LEU A C 1
ATOM 722 O O . LEU A 1 93 ? -24.029 6.877 2.159 1.00 94.88 93 LEU A O 1
ATOM 726 N N . LYS A 1 94 ? -24.912 7.123 4.200 1.00 94.19 94 LYS A N 1
ATOM 727 C CA . LYS A 1 94 ? -26.297 6.851 3.775 1.00 94.19 94 LYS A CA 1
ATOM 728 C C . LYS A 1 94 ? -26.972 8.076 3.154 1.00 94.19 94 LYS A C 1
ATOM 730 O O . LYS A 1 94 ? -28.019 7.931 2.531 1.00 94.19 94 LYS A O 1
ATOM 735 N N . GLN A 1 95 ? -26.420 9.275 3.346 1.00 96.31 95 GLN A N 1
ATOM 736 C CA . GLN A 1 95 ? -26.940 10.481 2.708 1.00 96.31 95 GLN A CA 1
ATOM 737 C C . GLN A 1 95 ? -26.696 10.389 1.192 1.00 96.31 95 GLN A C 1
ATOM 739 O O . GLN A 1 95 ? -25.569 10.079 0.801 1.00 96.31 95 GLN A O 1
ATOM 744 N N . PRO A 1 96 ? -27.691 10.689 0.334 1.00 93.38 96 PRO A N 1
ATOM 745 C CA . PRO A 1 96 ? -27.581 10.477 -1.113 1.00 93.38 96 PRO A CA 1
ATOM 746 C C . PRO A 1 96 ? -26.329 11.097 -1.754 1.00 93.38 96 PRO A C 1
ATOM 748 O O . PRO A 1 96 ? -25.595 10.408 -2.455 1.00 93.38 96 PRO A O 1
ATOM 751 N N . GLN A 1 97 ? -26.022 12.360 -1.435 1.00 93.75 97 GLN A N 1
ATOM 752 C CA . GLN A 1 97 ? -24.849 13.064 -1.970 1.00 93.75 97 GLN A CA 1
ATOM 753 C C . GLN A 1 97 ? -23.519 12.423 -1.532 1.00 93.75 97 GLN A C 1
ATOM 755 O O . GLN A 1 97 ? -22.557 12.373 -2.298 1.00 93.75 97 GLN A O 1
ATOM 760 N N . ALA A 1 98 ? -23.448 11.930 -0.292 1.00 95.12 98 ALA A N 1
ATOM 761 C CA . ALA A 1 98 ? -22.249 11.286 0.234 1.00 95.12 98 ALA A CA 1
ATOM 762 C C . ALA A 1 98 ? -22.053 9.882 -0.355 1.00 95.12 98 ALA A C 1
ATOM 764 O O . ALA A 1 98 ? -20.915 9.496 -0.622 1.00 95.12 98 ALA A O 1
ATOM 765 N N . ALA A 1 99 ? -23.144 9.141 -0.575 1.00 95.00 99 ALA A N 1
ATOM 766 C CA . ALA A 1 99 ? -23.126 7.832 -1.222 1.00 95.00 99 ALA A CA 1
ATOM 767 C C . ALA A 1 99 ? -22.613 7.936 -2.666 1.00 95.00 99 ALA A C 1
ATOM 769 O O . ALA A 1 99 ? -21.644 7.269 -3.020 1.00 95.00 99 ALA A O 1
ATOM 770 N N . GLU A 1 100 ? -23.192 8.843 -3.458 1.00 96.12 100 GLU A N 1
ATOM 771 C CA . GLU A 1 100 ? -22.796 9.071 -4.852 1.00 96.12 100 GLU A CA 1
ATOM 772 C C . GLU A 1 100 ? -21.312 9.449 -4.965 1.00 96.12 100 GLU A C 1
ATOM 774 O O . GLU A 1 100 ? -20.564 8.887 -5.772 1.00 96.12 100 GLU A O 1
ATOM 779 N N . LEU A 1 101 ? -20.846 10.360 -4.104 1.00 96.50 101 LEU A N 1
ATOM 780 C CA . LEU A 1 101 ? -19.439 10.746 -4.074 1.00 96.50 101 LEU A CA 1
ATOM 781 C C . LEU A 1 101 ? -18.531 9.576 -3.667 1.00 96.50 101 LEU A C 1
ATOM 783 O O . LEU A 1 101 ? -17.457 9.405 -4.244 1.00 96.50 101 LEU A O 1
ATOM 787 N N . ALA A 1 102 ? -18.938 8.767 -2.686 1.00 95.06 102 ALA A N 1
ATOM 788 C CA . ALA A 1 102 ? -18.165 7.609 -2.249 1.00 95.06 102 ALA A CA 1
ATOM 789 C C . ALA A 1 102 ? -18.029 6.557 -3.357 1.00 95.06 102 ALA A C 1
ATOM 791 O O . ALA A 1 102 ? -16.934 6.017 -3.544 1.00 95.06 102 ALA A O 1
ATOM 792 N N . ASP A 1 103 ? -19.093 6.318 -4.121 1.00 96.00 103 ASP A N 1
ATOM 793 C CA . ASP A 1 103 ? -19.068 5.423 -5.275 1.00 96.00 103 ASP A CA 1
ATOM 794 C C . ASP A 1 103 ? -18.168 5.971 -6.384 1.00 96.00 103 ASP A C 1
ATOM 796 O O . ASP A 1 103 ? -17.319 5.243 -6.899 1.00 96.00 103 ASP A O 1
ATOM 800 N N . LYS A 1 104 ? -18.236 7.275 -6.682 1.00 97.44 104 LYS A N 1
ATOM 801 C CA . LYS A 1 104 ? -17.326 7.912 -7.646 1.00 97.44 104 LYS A CA 1
ATOM 802 C C . LYS A 1 104 ? -15.860 7.777 -7.232 1.00 97.44 104 LYS A C 1
ATOM 804 O O . LYS A 1 104 ? -15.017 7.415 -8.049 1.00 97.44 104 LYS A O 1
ATOM 809 N N . VAL A 1 105 ? -15.548 8.011 -5.955 1.00 97.31 105 VAL A N 1
ATOM 810 C CA . VAL A 1 105 ? -14.192 7.825 -5.410 1.00 97.31 105 VAL A CA 1
ATOM 811 C C . VAL A 1 105 ? -13.749 6.367 -5.520 1.00 97.31 105 VAL A C 1
ATOM 813 O O . VAL A 1 105 ? -12.595 6.098 -5.855 1.00 97.31 105 VAL A O 1
ATOM 816 N N . LYS A 1 106 ? -14.639 5.413 -5.230 1.00 97.12 106 LYS A N 1
ATOM 817 C CA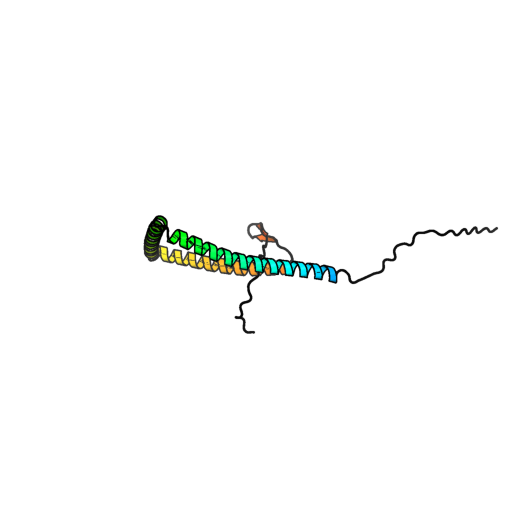 . LYS A 1 106 ? -14.343 3.984 -5.357 1.00 97.12 106 LYS A CA 1
ATOM 818 C C . LYS A 1 106 ? -14.047 3.611 -6.809 1.00 97.12 106 LYS A C 1
ATOM 820 O O . LYS A 1 106 ? -13.042 2.948 -7.044 1.00 97.12 106 LYS A O 1
ATOM 825 N N . ASN A 1 107 ? -14.867 4.067 -7.751 1.00 97.75 107 ASN A N 1
ATOM 826 C CA . ASN A 1 107 ? -14.705 3.779 -9.174 1.00 97.75 107 ASN A CA 1
ATOM 827 C C . ASN A 1 107 ? -13.397 4.366 -9.715 1.00 97.75 107 ASN A C 1
ATOM 829 O O . ASN A 1 107 ? -12.604 3.624 -10.284 1.00 97.75 107 ASN A O 1
ATOM 833 N N . LEU A 1 108 ? -13.092 5.634 -9.412 1.00 98.19 108 LEU A N 1
ATOM 834 C CA . LEU A 1 108 ? -11.821 6.256 -9.809 1.00 98.19 108 LEU A CA 1
ATOM 835 C C . LEU A 1 108 ? -10.604 5.513 -9.244 1.00 98.19 108 LEU A C 1
ATOM 837 O O . LEU A 1 108 ? -9.589 5.381 -9.915 1.00 98.19 108 LEU A O 1
ATOM 841 N N . ARG A 1 109 ? -10.680 4.983 -8.017 1.00 97.44 109 ARG A N 1
ATOM 842 C CA . ARG A 1 109 ? -9.587 4.171 -7.450 1.00 97.44 109 ARG A CA 1
ATOM 843 C C . ARG A 1 109 ? -9.381 2.849 -8.179 1.00 97.44 109 ARG A C 1
ATOM 845 O O . ARG A 1 109 ? -8.256 2.358 -8.191 1.00 97.44 109 ARG A O 1
ATOM 852 N N . VAL A 1 110 ? -10.451 2.241 -8.683 1.00 97.81 110 VAL A N 1
ATOM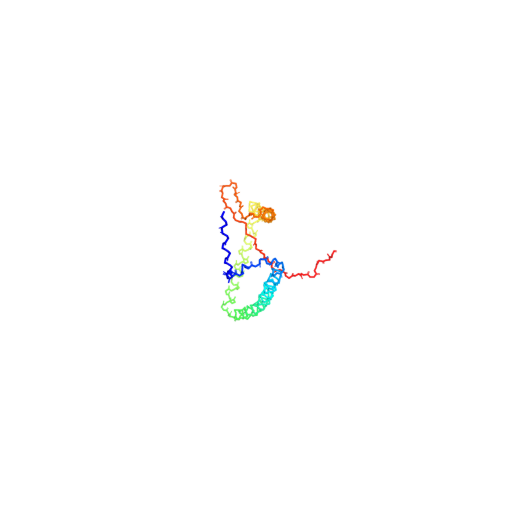 853 C CA . VAL A 1 110 ? -10.365 1.012 -9.480 1.00 97.81 110 VAL A CA 1
ATOM 854 C C . VAL A 1 110 ? -9.752 1.342 -10.836 1.00 97.81 110 VAL A C 1
ATOM 856 O O . VAL A 1 110 ? -8.726 0.764 -11.176 1.00 97.81 110 VAL A O 1
ATOM 859 N N . GLU A 1 111 ? -10.282 2.355 -11.516 1.00 97.75 111 GLU A N 1
ATOM 860 C CA . GLU A 1 111 ? -9.796 2.818 -12.818 1.00 97.75 111 GLU A CA 1
ATOM 861 C C . GLU A 1 111 ? -8.314 3.222 -12.774 1.00 97.75 111 GLU A C 1
ATOM 863 O O . GLU A 1 111 ? -7.525 2.780 -13.602 1.00 97.75 111 GLU A O 1
ATOM 868 N N . ILE A 1 112 ? -7.883 3.972 -11.751 1.00 96.94 112 ILE A N 1
ATOM 869 C CA . ILE A 1 112 ? -6.465 4.323 -11.565 1.00 96.94 112 ILE A CA 1
ATOM 870 C C . ILE A 1 112 ? -5.593 3.066 -11.461 1.00 96.94 112 ILE A C 1
ATOM 872 O O . ILE A 1 112 ? -4.521 3.027 -12.058 1.00 96.94 112 ILE A O 1
ATOM 876 N N . LYS A 1 113 ? -6.025 2.037 -10.721 1.00 97.00 113 LYS A N 1
ATOM 877 C CA . LYS A 1 113 ? -5.245 0.798 -10.573 1.00 97.00 113 LYS A CA 1
ATOM 878 C C . LYS A 1 113 ? -5.161 0.013 -11.879 1.00 97.00 113 LYS A C 1
ATOM 880 O O . LYS A 1 113 ? -4.097 -0.515 -12.187 1.00 97.00 113 LYS A O 1
ATOM 885 N N . GLU A 1 114 ? -6.257 -0.067 -12.625 1.00 97.12 114 GLU A N 1
ATOM 886 C CA . GLU A 1 114 ? -6.307 -0.735 -13.930 1.00 97.12 114 GLU A CA 1
ATOM 887 C C . GLU A 1 114 ? -5.431 -0.006 -14.958 1.00 97.12 114 GLU A C 1
ATOM 889 O O . GLU A 1 114 ? -4.622 -0.637 -15.643 1.00 97.12 114 GLU A O 1
ATOM 894 N N . ASN A 1 115 ? -5.499 1.327 -14.986 1.00 96.25 115 ASN A N 1
ATOM 895 C CA . ASN A 1 115 ? -4.659 2.163 -15.840 1.00 96.25 115 ASN A CA 1
ATOM 896 C C . ASN A 1 115 ? -3.178 2.049 -15.464 1.00 96.25 115 ASN A C 1
ATOM 898 O O . ASN A 1 115 ? -2.338 1.938 -16.347 1.00 96.25 115 ASN A O 1
ATOM 902 N N . GLN A 1 116 ? -2.840 2.024 -14.171 1.00 93.50 116 GLN A N 1
ATOM 903 C CA . GLN A 1 116 ? -1.462 1.825 -13.709 1.00 93.50 116 GLN A CA 1
ATOM 904 C C . GLN A 1 116 ? -0.914 0.442 -14.072 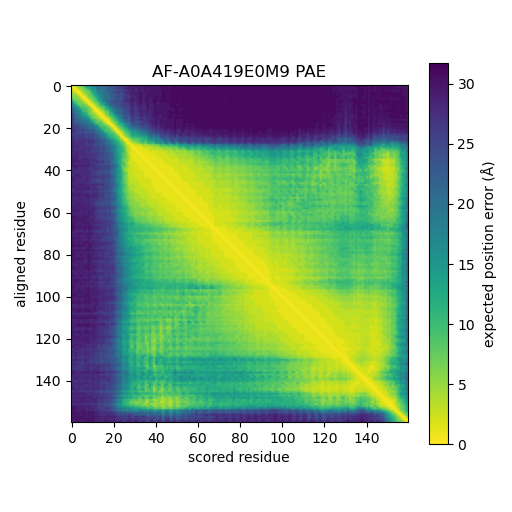1.00 93.50 116 GLN A C 1
ATOM 906 O O . GLN A 1 116 ? 0.247 0.340 -14.461 1.00 93.50 116 GLN A O 1
ATOM 911 N N . ALA A 1 117 ? -1.725 -0.613 -13.957 1.00 92.75 117 ALA A N 1
ATOM 912 C CA . ALA A 1 117 ? -1.327 -1.956 -14.374 1.00 92.75 117 ALA A CA 1
ATOM 913 C C . ALA A 1 117 ? -1.062 -1.997 -15.886 1.00 92.75 117 ALA A C 1
ATOM 915 O O . ALA A 1 117 ? 0.026 -2.379 -16.306 1.00 92.75 117 ALA A O 1
ATOM 916 N N . THR A 1 118 ? -2.005 -1.482 -16.677 1.00 94.75 118 THR A N 1
ATOM 917 C CA . THR A 1 118 ? -1.885 -1.391 -18.139 1.00 94.75 118 THR A CA 1
ATOM 918 C C . THR A 1 118 ? -0.667 -0.563 -18.559 1.00 94.75 118 THR A C 1
ATOM 920 O O . THR A 1 118 ? 0.090 -0.961 -19.440 1.00 94.75 118 THR A O 1
ATOM 923 N N . LEU A 1 119 ? -0.434 0.575 -17.897 1.00 93.06 119 LEU A N 1
ATOM 924 C CA . LEU A 1 119 ? 0.739 1.417 -18.120 1.00 93.06 119 LEU A CA 1
ATOM 925 C C . LEU A 1 119 ? 2.037 0.672 -17.801 1.00 93.06 119 LEU A C 1
ATOM 927 O O . LEU A 1 119 ? 2.987 0.776 -18.567 1.00 93.06 119 LEU A O 1
ATOM 931 N N . SER A 1 120 ? 2.090 -0.071 -16.691 1.00 91.50 120 SER A N 1
ATOM 932 C CA . SER A 1 120 ? 3.267 -0.866 -16.325 1.00 91.50 120 SER A CA 1
ATOM 933 C C . SER A 1 120 ? 3.569 -1.938 -17.369 1.00 91.50 120 SER A C 1
ATOM 935 O O . SER A 1 120 ? 4.740 -2.151 -17.684 1.00 91.50 120 SER A O 1
ATOM 937 N N . ASP A 1 121 ? 2.537 -2.593 -17.903 1.00 92.56 121 ASP A N 1
ATOM 938 C CA . ASP A 1 121 ? 2.691 -3.574 -18.973 1.00 92.56 121 ASP A CA 1
ATOM 939 C C . ASP A 1 121 ? 3.261 -2.887 -20.221 1.00 92.56 121 ASP A C 1
ATOM 941 O O . ASP A 1 121 ? 4.335 -3.259 -20.690 1.00 92.56 121 ASP A O 1
ATOM 945 N N . TYR A 1 122 ? 2.636 -1.804 -20.698 1.00 93.44 122 TYR A N 1
ATOM 946 C CA . TYR A 1 122 ? 3.125 -1.056 -21.863 1.00 93.44 122 TYR A CA 1
ATOM 947 C C . TYR A 1 122 ? 4.534 -0.486 -21.682 1.00 93.44 122 TYR A C 1
ATOM 949 O O . TYR A 1 122 ? 5.330 -0.545 -22.616 1.00 93.44 122 TYR A O 1
ATOM 957 N N . ALA A 1 123 ? 4.875 0.027 -20.500 1.00 91.75 123 ALA A N 1
ATOM 958 C CA . ALA A 1 123 ? 6.210 0.540 -20.207 1.00 91.75 123 ALA A CA 1
ATOM 959 C C . ALA A 1 123 ? 7.266 -0.576 -20.243 1.00 91.75 123 ALA A C 1
ATOM 961 O O . ALA A 1 123 ? 8.341 -0.388 -20.812 1.00 91.75 123 ALA A O 1
ATOM 962 N N . GLY A 1 124 ? 6.952 -1.758 -19.701 1.00 91.06 124 GLY A N 1
ATOM 963 C CA . GLY A 1 124 ? 7.832 -2.925 -19.775 1.00 91.06 124 GLY A CA 1
ATOM 964 C C . GLY A 1 124 ? 8.027 -3.429 -21.209 1.00 91.06 124 GLY A C 1
ATOM 965 O O . GLY A 1 124 ? 9.151 -3.734 -21.613 1.00 91.06 124 GLY A O 1
ATOM 966 N N . GLU A 1 125 ? 6.954 -3.474 -22.002 1.00 92.06 125 GLU A N 1
ATOM 967 C CA . GLU A 1 125 ? 7.008 -3.819 -23.428 1.00 92.06 125 GLU A CA 1
ATOM 968 C C . GLU A 1 125 ? 7.845 -2.800 -24.220 1.00 92.06 125 GLU A C 1
ATOM 970 O O . GLU A 1 125 ? 8.739 -3.187 -24.976 1.00 92.06 125 GLU A O 1
ATOM 975 N N . TYR A 1 126 ? 7.609 -1.501 -24.004 1.00 92.19 126 TYR A N 1
ATOM 976 C CA . TYR A 1 126 ? 8.344 -0.408 -24.642 1.00 92.19 126 TYR A CA 1
ATOM 977 C C . TYR A 1 126 ? 9.838 -0.470 -24.325 1.00 92.19 126 TYR A C 1
ATOM 979 O O . TYR A 1 126 ? 10.657 -0.429 -25.246 1.00 92.19 126 TYR A O 1
ATOM 987 N N . GLN A 1 127 ? 10.202 -0.641 -23.052 1.00 92.38 127 GLN A N 1
ATOM 988 C CA . GLN A 1 127 ? 11.595 -0.785 -22.637 1.00 92.38 127 GLN A CA 1
ATOM 989 C C . GLN A 1 127 ? 12.242 -2.014 -23.282 1.00 92.38 127 GLN A C 1
ATOM 991 O O . GLN A 1 127 ? 13.372 -1.940 -23.761 1.00 92.38 127 GLN A O 1
ATOM 996 N N . ARG A 1 128 ? 11.530 -3.145 -23.354 1.00 91.94 128 ARG A N 1
ATOM 997 C CA . ARG A 1 128 ? 12.054 -4.363 -23.985 1.00 91.94 128 ARG A CA 1
ATOM 998 C C . ARG A 1 128 ? 12.281 -4.193 -25.490 1.00 91.94 128 ARG A C 1
ATOM 1000 O O . ARG A 1 128 ? 13.238 -4.752 -26.017 1.00 91.94 128 ARG A O 1
ATOM 1007 N N . MET A 1 129 ? 11.399 -3.474 -26.184 1.00 92.44 129 MET A N 1
ATOM 1008 C CA . MET A 1 129 ? 11.478 -3.283 -27.638 1.00 92.44 129 MET A CA 1
ATOM 1009 C C . MET A 1 129 ? 12.476 -2.200 -28.052 1.00 92.44 129 MET A C 1
ATOM 1011 O O . MET A 1 129 ? 13.195 -2.379 -29.031 1.00 92.44 129 MET A O 1
ATOM 1015 N N . SER A 1 130 ? 12.501 -1.075 -27.337 1.00 92.69 130 SER A N 1
ATOM 1016 C CA . SER A 1 130 ? 13.317 0.095 -27.687 1.00 92.69 130 SER A CA 1
ATOM 1017 C C . SER A 1 130 ? 14.669 0.136 -26.972 1.00 92.69 130 SER A C 1
ATOM 1019 O O . SER A 1 130 ? 15.597 0.772 -27.463 1.00 92.69 130 SER A O 1
ATOM 1021 N N . GLY A 1 131 ? 14.789 -0.514 -25.809 1.00 91.06 131 GLY A N 1
ATOM 1022 C CA . GLY A 1 131 ? 15.934 -0.370 -24.907 1.00 91.06 131 GLY A CA 1
ATOM 1023 C C . GLY A 1 131 ? 15.994 0.980 -24.180 1.00 91.06 131 GLY A C 1
ATOM 1024 O O . GLY A 1 131 ? 16.965 1.238 -23.473 1.00 91.06 131 GLY A O 1
ATOM 1025 N N . ILE A 1 132 ? 14.986 1.840 -24.358 1.00 92.19 132 ILE A N 1
ATOM 1026 C CA . ILE A 1 132 ? 14.919 3.182 -23.778 1.00 92.19 132 ILE A CA 1
ATOM 1027 C C . ILE A 1 132 ? 14.114 3.125 -22.477 1.00 92.19 132 ILE A C 1
ATOM 1029 O O . ILE A 1 132 ? 13.032 2.542 -22.426 1.00 92.19 132 ILE A O 1
ATOM 1033 N N . ASN A 1 133 ? 14.639 3.769 -21.434 1.00 92.75 133 ASN A N 1
ATOM 1034 C CA . ASN A 1 133 ? 14.006 3.841 -20.114 1.00 92.75 133 ASN A CA 1
ATOM 1035 C C . ASN A 1 133 ? 13.351 5.201 -19.855 1.00 92.75 133 ASN A C 1
ATOM 1037 O O . ASN A 1 133 ? 12.990 5.489 -18.726 1.00 92.75 133 ASN A O 1
ATOM 1041 N N . GLU A 1 134 ? 13.227 6.053 -20.862 1.00 92.25 134 GLU A N 1
ATOM 1042 C CA . GLU A 1 134 ? 12.666 7.393 -20.733 1.00 92.25 134 GLU A CA 1
ATOM 1043 C C . GLU A 1 134 ? 11.507 7.589 -21.712 1.00 92.25 134 GLU A C 1
ATOM 1045 O O . GLU A 1 134 ? 11.528 7.085 -22.839 1.00 92.25 134 GLU A O 1
ATOM 1050 N N . ILE A 1 135 ? 10.489 8.324 -21.276 1.00 92.19 135 ILE A N 1
ATOM 1051 C CA . ILE A 1 135 ? 9.340 8.696 -22.096 1.00 92.19 135 ILE A CA 1
ATOM 1052 C C . ILE A 1 135 ? 8.935 10.140 -21.810 1.00 92.19 135 ILE A C 1
ATOM 1054 O O . ILE A 1 135 ? 8.868 10.560 -20.656 1.00 92.19 135 ILE A O 1
ATOM 1058 N N . GLU A 1 136 ? 8.663 10.900 -22.864 1.00 92.50 136 GLU A N 1
ATOM 1059 C CA . GLU A 1 136 ? 8.084 12.238 -22.757 1.00 92.50 136 GLU A CA 1
ATOM 1060 C C . GLU A 1 136 ? 6.569 12.116 -22.561 1.00 92.50 136 GLU A C 1
ATOM 1062 O O . GLU A 1 136 ? 5.892 11.393 -23.298 1.00 92.50 136 GLU A O 1
ATOM 1067 N N . GLY A 1 137 ? 6.029 12.776 -21.537 1.00 88.88 137 GLY A N 1
ATOM 1068 C CA . GLY A 1 137 ? 4.586 12.846 -21.329 1.00 88.88 137 GLY A CA 1
ATOM 1069 C C . GLY A 1 137 ? 3.907 13.876 -22.223 1.00 88.88 137 GLY A C 1
ATOM 1070 O O . GLY A 1 137 ? 4.547 14.723 -22.836 1.00 88.88 137 GLY A O 1
ATOM 1071 N N . GLU A 1 138 ? 2.575 13.847 -22.247 1.00 90.81 138 GLU A N 1
ATOM 1072 C CA . GLU A 1 138 ? 1.766 14.834 -22.982 1.00 90.81 138 GLU A CA 1
ATOM 1073 C C . GLU A 1 138 ? 1.953 16.272 -22.457 1.00 90.81 138 GLU A C 1
ATOM 1075 O O . GLU A 1 138 ? 1.730 17.245 -23.171 1.00 90.81 138 GLU A O 1
ATOM 1080 N N . ASP A 1 139 ? 2.408 16.412 -21.215 1.00 91.25 139 ASP A N 1
ATOM 1081 C CA . ASP A 1 139 ? 2.789 17.677 -20.589 1.00 91.25 139 ASP A CA 1
ATOM 1082 C C . ASP A 1 139 ? 4.211 18.150 -20.940 1.00 91.25 139 ASP A C 1
ATOM 1084 O O . ASP A 1 139 ? 4.629 19.213 -20.480 1.00 91.25 139 ASP A O 1
ATOM 1088 N N . GLY A 1 140 ? 4.952 17.386 -21.748 1.00 91.56 140 GLY A N 1
ATOM 1089 C CA . GLY A 1 140 ? 6.343 17.664 -22.107 1.00 91.56 140 GLY A CA 1
ATOM 1090 C C . GLY A 1 140 ? 7.355 17.297 -21.017 1.00 91.56 140 GLY A C 1
ATOM 1091 O O . GLY A 1 140 ? 8.538 17.610 -21.146 1.00 91.56 140 GLY A O 1
ATOM 1092 N N . GLU A 1 141 ? 6.930 16.650 -19.926 1.00 93.50 141 GLU A N 1
AT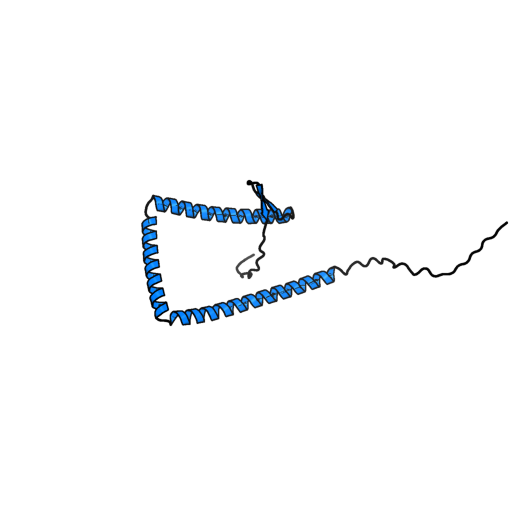OM 1093 C CA . GLU A 1 141 ? 7.851 16.190 -18.886 1.00 93.50 141 GLU A CA 1
ATOM 1094 C C . GLU A 1 141 ? 8.432 14.813 -19.225 1.00 93.50 141 GLU A C 1
ATOM 1096 O O . GLU A 1 141 ? 7.699 13.846 -19.464 1.00 93.50 141 GLU A O 1
ATOM 1101 N N . MET A 1 142 ? 9.760 14.706 -19.156 1.00 93.81 142 MET A N 1
ATOM 1102 C CA . MET A 1 142 ? 10.473 13.433 -19.260 1.00 93.81 142 MET A CA 1
ATOM 1103 C C . MET A 1 142 ? 10.273 12.591 -17.998 1.00 93.81 142 MET A C 1
ATOM 1105 O O . MET A 1 142 ? 10.449 13.069 -16.875 1.00 93.81 142 MET A O 1
ATOM 1109 N N . ARG A 1 143 ? 9.929 11.316 -18.182 1.00 93.62 143 ARG A N 1
ATOM 1110 C CA . ARG A 1 143 ? 9.685 10.340 -17.116 1.00 93.62 143 ARG A CA 1
ATOM 1111 C C . ARG A 1 143 ? 10.548 9.108 -17.313 1.00 93.62 143 ARG A C 1
ATOM 1113 O O . ARG A 1 143 ? 10.695 8.630 -18.431 1.00 93.62 143 ARG A O 1
ATOM 1120 N N . GLU A 1 144 ? 11.067 8.573 -16.214 1.00 93.31 144 GLU A N 1
ATOM 1121 C CA . GLU A 1 144 ? 11.876 7.355 -16.205 1.00 93.31 144 GLU A CA 1
ATOM 1122 C C . GLU A 1 144 ? 11.017 6.107 -15.928 1.00 93.31 144 GLU A C 1
ATOM 1124 O O . GLU A 1 144 ? 10.151 6.095 -15.048 1.00 93.31 144 GLU A O 1
ATOM 1129 N N . ILE A 1 145 ? 11.284 5.032 -16.664 1.00 91.56 145 ILE A N 1
ATOM 1130 C CA . ILE A 1 145 ? 10.708 3.701 -16.499 1.00 91.56 145 ILE A CA 1
ATOM 1131 C C . ILE A 1 145 ? 11.534 2.942 -15.457 1.00 91.56 145 ILE A C 1
ATOM 1133 O O . ILE A 1 145 ? 12.669 2.540 -15.709 1.00 91.56 145 ILE A O 1
ATOM 1137 N N . VAL A 1 146 ? 10.935 2.689 -14.290 1.00 89.31 146 VAL A N 1
ATOM 1138 C CA . VAL A 1 146 ? 11.568 1.945 -13.190 1.00 89.31 146 VAL A CA 1
ATOM 1139 C C . VAL A 1 146 ? 10.933 0.561 -13.048 1.00 89.31 146 VAL A C 1
ATOM 1141 O O . VAL A 1 146 ? 9.850 0.410 -12.478 1.00 89.31 146 VAL A O 1
ATOM 1144 N N . LEU A 1 147 ? 11.630 -0.478 -13.515 1.00 81.00 147 LEU A N 1
ATOM 1145 C CA . LEU A 1 147 ? 11.242 -1.869 -13.271 1.00 81.00 147 LEU A CA 1
ATOM 1146 C C . LEU A 1 147 ? 11.820 -2.361 -11.942 1.00 81.00 147 LEU A C 1
ATOM 1148 O O . LEU A 1 147 ? 13.033 -2.392 -11.748 1.00 81.00 147 LEU A O 1
ATOM 1152 N N . VAL A 1 148 ? 10.950 -2.809 -11.034 1.00 82.25 148 VAL A N 1
ATOM 1153 C CA . VAL A 1 148 ? 11.359 -3.403 -9.753 1.00 82.25 148 VAL A CA 1
ATOM 1154 C C . VAL A 1 148 ? 11.241 -4.928 -9.843 1.00 82.25 148 VAL A C 1
ATOM 1156 O O . VAL A 1 148 ? 10.143 -5.460 -9.636 1.00 82.25 148 VAL A O 1
ATOM 1159 N N . PRO A 1 149 ? 12.331 -5.663 -10.138 1.00 78.06 149 PRO A N 1
ATOM 1160 C CA . PRO A 1 149 ? 12.296 -7.119 -10.144 1.00 78.06 149 PRO A CA 1
ATOM 1161 C C . PRO A 1 149 ? 12.000 -7.641 -8.734 1.00 78.06 149 PRO A C 1
ATOM 1163 O O . PRO A 1 149 ? 12.577 -7.192 -7.743 1.00 78.06 149 PRO A O 1
ATOM 1166 N N . LYS A 1 150 ? 11.088 -8.612 -8.634 1.00 82.00 150 LYS A N 1
ATOM 1167 C CA . LYS A 1 150 ? 10.711 -9.251 -7.367 1.00 82.00 150 LYS A CA 1
ATOM 1168 C C . LYS A 1 150 ? 10.873 -10.758 -7.472 1.00 82.00 150 LYS A C 1
ATOM 1170 O O . LYS A 1 150 ? 10.394 -11.375 -8.419 1.00 82.00 150 LYS A O 1
ATOM 1175 N N . ILE A 1 151 ? 11.493 -11.354 -6.457 1.00 80.81 151 ILE A N 1
ATOM 1176 C CA . ILE A 1 151 ? 11.552 -12.808 -6.301 1.00 80.81 151 ILE A CA 1
ATOM 1177 C C . ILE A 1 151 ? 10.377 -13.232 -5.423 1.00 80.81 151 ILE A C 1
ATOM 1179 O O . ILE A 1 151 ? 10.252 -12.795 -4.279 1.00 80.81 151 ILE A O 1
ATOM 1183 N N . VAL A 1 152 ? 9.510 -14.086 -5.961 1.00 84.88 152 VAL A N 1
ATOM 1184 C CA . VAL A 1 152 ? 8.351 -14.636 -5.248 1.00 84.88 152 VAL A CA 1
ATOM 1185 C C . VAL A 1 152 ? 8.489 -16.150 -5.112 1.00 84.88 152 VAL A C 1
ATOM 1187 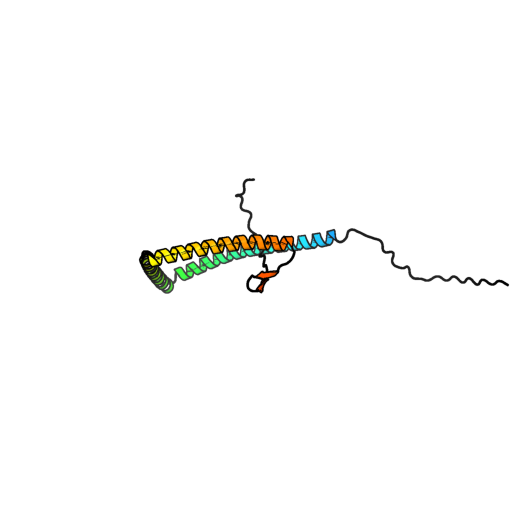O O . VAL A 1 152 ? 8.973 -16.824 -6.022 1.00 84.88 152 VAL A O 1
ATOM 1190 N N . LYS A 1 153 ? 8.058 -16.706 -3.971 1.00 84.62 153 LYS A N 1
ATOM 1191 C CA . LYS A 1 153 ? 7.986 -18.164 -3.792 1.00 84.62 153 LYS A CA 1
ATOM 1192 C C . LYS A 1 153 ? 6.999 -18.724 -4.820 1.00 84.62 153 LYS A C 1
ATOM 1194 O O . LYS A 1 153 ? 5.849 -18.290 -4.872 1.00 84.62 153 LYS A O 1
ATOM 1199 N N . ARG A 1 154 ? 7.431 -19.696 -5.627 1.00 82.06 154 ARG A N 1
ATOM 1200 C CA . ARG A 1 154 ? 6.538 -20.413 -6.546 1.00 82.06 154 ARG A CA 1
ATOM 1201 C C . ARG A 1 154 ? 5.583 -21.266 -5.705 1.00 82.06 154 ARG A C 1
ATOM 1203 O O . ARG A 1 154 ? 6.003 -22.256 -5.115 1.00 82.06 154 ARG A O 1
ATOM 1210 N N . SER A 1 155 ? 4.319 -20.863 -5.599 1.00 74.62 155 SER A N 1
ATOM 1211 C CA . SER A 1 155 ? 3.300 -21.662 -4.913 1.00 74.62 155 SER A CA 1
ATOM 1212 C C . SER A 1 155 ? 2.908 -22.865 -5.783 1.00 74.62 155 SER A C 1
ATOM 1214 O O . SER A 1 155 ? 2.865 -22.773 -7.009 1.00 74.62 155 SER A O 1
ATOM 1216 N N . ALA A 1 156 ? 2.616 -24.011 -5.164 1.00 57.91 156 ALA A N 1
ATOM 1217 C CA . ALA A 1 156 ? 2.284 -25.271 -5.844 1.00 57.91 156 ALA A CA 1
ATOM 1218 C C . ALA A 1 156 ? 0.895 -25.286 -6.539 1.00 57.91 156 ALA A C 1
ATOM 1220 O O . ALA A 1 156 ? 0.310 -26.348 -6.719 1.00 57.91 156 ALA A O 1
ATOM 1221 N N . LYS A 1 157 ? 0.332 -24.122 -6.901 1.00 53.78 157 LYS A N 1
ATOM 1222 C CA . LYS A 1 157 ? -1.055 -23.966 -7.387 1.00 53.78 157 LYS A CA 1
ATOM 1223 C C . LYS A 1 157 ? -1.199 -23.619 -8.877 1.00 53.78 157 LYS A C 1
ATOM 1225 O O . LYS A 1 157 ? -2.252 -23.138 -9.276 1.00 53.78 157 LYS A O 1
ATOM 1230 N N . PHE A 1 158 ? -0.202 -23.905 -9.708 1.00 49.78 158 PHE A N 1
ATOM 1231 C CA . PHE A 1 158 ? -0.379 -23.873 -11.165 1.00 49.78 158 PHE A CA 1
ATOM 1232 C C . PHE A 1 158 ? -0.438 -25.310 -11.708 1.00 49.78 158 PHE A C 1
ATOM 1234 O O . PHE A 1 158 ? 0.620 -25.933 -11.838 1.00 49.78 158 PHE A O 1
ATOM 1241 N N . PRO A 1 159 ? -1.631 -25.880 -11.985 1.00 53.47 159 PRO A N 1
ATOM 1242 C CA . PRO A 1 159 ? -1.715 -27.015 -12.894 1.00 53.47 159 PRO A CA 1
ATOM 1243 C C . PRO A 1 159 ? -1.313 -26.536 -14.297 1.00 53.47 159 PRO A C 1
ATOM 1245 O O . PRO A 1 159 ? -1.586 -25.393 -14.665 1.00 53.47 159 PRO A O 1
ATOM 1248 N N . ARG A 1 160 ? -0.587 -27.397 -15.014 1.00 46.16 160 ARG A N 1
ATOM 1249 C CA . ARG A 1 160 ? -0.196 -27.193 -16.414 1.00 46.16 160 ARG A CA 1
ATOM 1250 C C . ARG A 1 160 ? -1.410 -27.070 -17.323 1.00 46.16 160 ARG A C 1
ATOM 1252 O O . ARG A 1 160 ? -2.413 -27.756 -17.026 1.00 46.16 160 ARG A O 1
#

Foldseek 3Di:
DDDDDDDDDDDDPDDDDPPDDPDDPVVVVVVVVVVVVVVVVVVVVVVVVVVVVVVVVVVVVVVVLVVDPVSVVVVVVVVVVVVVVVVVLVVVCVPPVNVVVVVVVVVVVVVVVVVVVVVLVVQVVCCVVPVDQWDQDPVRDIDGHDDDDDDDDDDPPDDD

Radius of gyration: 34.69 Å; Cα contacts (8 Å, |Δi|>4): 34; chains: 1; bounding box: 109×45×94 Å

Solvent-accessible surface area (backbone atoms only — not comparable to full-atom values): 9851 Å² total; per-residue (Å²): 134,87,82,89,83,87,80,89,80,94,81,77,80,82,75,81,76,84,72,88,71,86,88,64,68,66,66,55,53,52,51,52,52,52,51,51,52,52,50,52,53,49,50,53,53,50,51,53,51,51,52,52,52,47,55,51,52,48,51,56,49,50,52,53,47,76,66,36,68,67,53,46,54,52,50,52,53,49,51,51,52,50,50,52,54,49,52,52,49,54,58,52,42,67,38,69,73,47,34,54,50,49,52,51,54,51,50,52,56,49,51,52,51,53,50,50,51,52,47,51,52,51,52,53,52,47,30,72,74,70,71,49,52,67,44,73,44,98,85,68,49,78,43,77,65,83,84,80,86,77,92,72,85,84,67,96,80,72,82,132

pLDDT: mean 84.36, std 18.66, range [37.41, 98.19]

Sequence (160 aa):
MSYIVNTMDENTPPQPVITASEDTSGTNNASVLLNM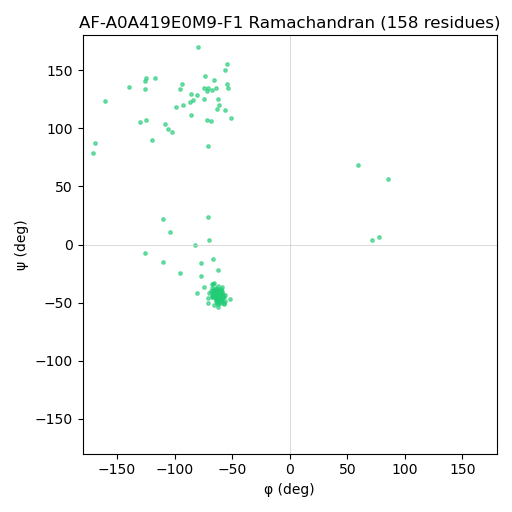ENMIKSYISSIDRQKEELSKYQGMLDDILENDATYKAHTEQAKEAARIKSATKQQILKQPQAAELADKVKNLRVEIKENQATLSDYAGEYQRMSGINEIEGEDGEMREIVLVPKIVKRSAKFPR

Secondary structure (DSSP, 8-state):
-----------PPPPP-------SHHHHHHHHHHHHHHHHHHHHHHHHHHHHHHHHHHHHHHHHHTT-HHHHHHHHHHHHHHHHHHHHHHHHHTSHHHHHHHHHHHHHHHHHHHHHHHHHHHHHHHHHHH---EEE-TTS-EEE-----------S----

Mean predicted aligned error: 13.46 Å